Protein AF-A0A496T6S3-F1 (afdb_monomer)

Structure (mmCIF, N/CA/C/O backbone):
data_AF-A0A496T6S3-F1
#
_entry.id   AF-A0A496T6S3-F1
#
loop_
_atom_site.group_PDB
_atom_site.id
_atom_site.type_symbol
_atom_site.label_atom_id
_atom_site.label_alt_id
_atom_site.label_comp_id
_atom_site.label_asym_id
_atom_site.label_entity_id
_atom_site.label_seq_id
_atom_site.pdbx_PDB_ins_code
_atom_site.Cartn_x
_atom_site.Cartn_y
_atom_site.Cartn_z
_atom_site.occupancy
_atom_site.B_iso_or_equiv
_atom_site.auth_seq_id
_atom_site.auth_comp_id
_atom_site.auth_asym_id
_atom_site.auth_atom_id
_atom_site.pdbx_PDB_model_num
ATOM 1 N N . MET A 1 1 ? -21.675 1.010 16.141 1.00 49.53 1 MET A N 1
ATOM 2 C CA . MET A 1 1 ? -20.343 0.399 16.342 1.00 49.53 1 MET A CA 1
ATOM 3 C C . MET A 1 1 ? -19.329 1.321 15.691 1.00 49.53 1 MET A C 1
ATOM 5 O O . MET A 1 1 ? -19.562 1.694 14.552 1.00 49.53 1 MET A O 1
ATOM 9 N N . LYS A 1 2 ? -18.287 1.778 16.401 1.00 53.22 2 LYS A N 1
ATOM 10 C CA . LYS A 1 2 ? -17.208 2.546 15.758 1.00 53.22 2 LYS A CA 1
ATOM 11 C C . LYS A 1 2 ? -16.519 1.607 14.774 1.00 53.22 2 LYS A C 1
ATOM 13 O O . LYS A 1 2 ? -15.842 0.674 15.196 1.00 53.22 2 LYS A O 1
ATOM 18 N N . GLU A 1 3 ? -16.747 1.813 13.486 1.00 66.12 3 GLU A N 1
ATOM 19 C CA . GLU A 1 3 ? -15.929 1.191 12.455 1.00 66.12 3 GLU A CA 1
ATOM 20 C C . GLU A 1 3 ? -14.532 1.784 12.620 1.00 66.12 3 GLU A C 1
ATOM 22 O O . GLU A 1 3 ? -14.312 2.963 12.340 1.00 66.12 3 GLU A O 1
ATOM 27 N N . ASN A 1 4 ? -13.608 1.009 13.190 1.00 76.38 4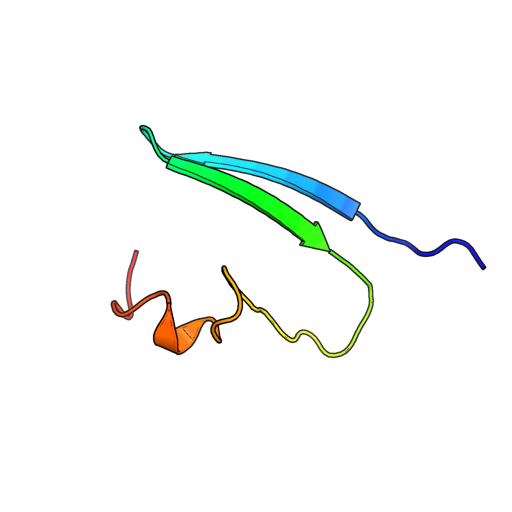 ASN A N 1
ATOM 28 C CA . ASN A 1 4 ? -12.214 1.416 13.348 1.00 76.38 4 ASN A CA 1
ATOM 29 C C . ASN A 1 4 ? -11.530 1.385 11.973 1.00 76.38 4 ASN A C 1
ATOM 31 O O . ASN A 1 4 ? -10.667 0.554 11.709 1.00 76.38 4 ASN A O 1
ATOM 35 N N . THR A 1 5 ? -11.965 2.265 11.076 1.00 82.50 5 THR A N 1
ATOM 36 C CA . THR A 1 5 ? -11.366 2.467 9.766 1.00 82.50 5 THR A CA 1
ATOM 37 C C . THR A 1 5 ? -10.292 3.532 9.909 1.00 82.50 5 THR A C 1
ATOM 39 O O . THR A 1 5 ? -10.582 4.710 10.120 1.00 82.50 5 THR A O 1
ATOM 42 N N . TYR A 1 6 ? -9.036 3.119 9.816 1.00 88.31 6 TYR A N 1
ATOM 43 C CA . TYR A 1 6 ? -7.897 4.022 9.832 1.00 88.31 6 TYR A CA 1
ATOM 44 C C . TYR A 1 6 ? -7.583 4.453 8.404 1.00 88.31 6 TYR A C 1
ATOM 46 O O . TYR A 1 6 ? -7.415 3.624 7.510 1.00 88.31 6 TYR A O 1
ATOM 54 N N . TYR A 1 7 ? -7.496 5.762 8.197 1.00 91.75 7 TYR A N 1
ATOM 55 C CA . TYR A 1 7 ? -7.089 6.348 6.929 1.00 91.75 7 TYR A CA 1
ATOM 56 C C . TYR A 1 7 ? -5.644 6.831 7.023 1.00 91.75 7 TYR A C 1
ATOM 58 O O . TYR A 1 7 ? -5.284 7.564 7.944 1.00 91.75 7 TYR A O 1
ATOM 66 N N . ALA A 1 8 ? -4.823 6.440 6.053 1.00 93.06 8 ALA A N 1
ATOM 67 C CA . ALA A 1 8 ? -3.436 6.864 5.953 1.00 93.06 8 ALA A CA 1
ATOM 68 C C . ALA A 1 8 ? -3.059 7.164 4.500 1.00 93.06 8 ALA A C 1
ATOM 70 O O . ALA A 1 8 ? -3.658 6.664 3.548 1.00 93.06 8 ALA A O 1
ATOM 71 N N . THR A 1 9 ? -2.038 7.996 4.313 1.00 94.62 9 THR A N 1
ATOM 72 C CA . THR A 1 9 ? -1.453 8.271 2.996 1.00 94.62 9 THR A CA 1
ATOM 73 C C . THR A 1 9 ? 0.042 7.985 3.047 1.0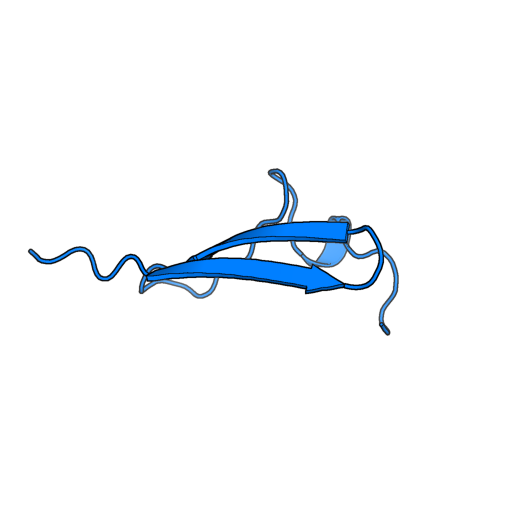0 94.62 9 THR A C 1
ATOM 75 O O . THR A 1 9 ? 0.748 8.554 3.874 1.00 94.62 9 THR A O 1
ATOM 78 N N . GLY A 1 10 ? 0.529 7.114 2.165 1.00 93.88 10 GLY A N 1
ATOM 79 C CA . GLY A 1 10 ? 1.949 6.816 1.984 1.00 93.88 10 GLY A CA 1
ATOM 80 C C . GLY A 1 10 ? 2.527 7.553 0.777 1.00 93.88 10 GLY A C 1
ATOM 81 O O . GLY A 1 10 ? 1.839 7.737 -0.229 1.00 93.88 10 GLY A O 1
ATOM 82 N N . ARG A 1 11 ? 3.791 7.980 0.860 1.00 95.62 11 ARG A N 1
ATOM 83 C CA . ARG A 1 11 ? 4.513 8.649 -0.237 1.00 95.62 11 ARG A CA 1
ATOM 84 C C . ARG A 1 11 ? 5.936 8.093 -0.349 1.00 95.62 11 ARG A C 1
ATOM 86 O O . ARG A 1 11 ? 6.618 7.979 0.665 1.00 95.62 11 ARG A O 1
ATOM 93 N N . ARG A 1 12 ? 6.395 7.756 -1.561 1.00 94.75 12 ARG A N 1
ATOM 94 C CA . ARG A 1 12 ? 7.787 7.350 -1.856 1.00 94.75 12 ARG A CA 1
ATOM 95 C C . ARG A 1 12 ? 8.194 7.888 -3.226 1.00 94.75 12 ARG A C 1
ATOM 97 O O . ARG A 1 12 ? 7.603 7.492 -4.226 1.00 94.75 12 ARG A O 1
ATOM 104 N N . LYS A 1 13 ? 9.243 8.718 -3.284 1.00 93.88 13 LYS A N 1
ATOM 105 C CA . LYS A 1 13 ? 9.638 9.449 -4.506 1.00 93.88 13 LYS A CA 1
ATOM 106 C C . LYS A 1 13 ? 8.428 10.229 -5.053 1.00 93.88 13 LYS A C 1
ATOM 108 O O . LYS A 1 13 ? 7.843 11.013 -4.316 1.00 93.88 13 LYS A O 1
ATOM 113 N N . GLU A 1 14 ? 8.026 9.963 -6.290 1.00 95.62 14 GLU A N 1
ATOM 114 C CA . GLU A 1 14 ? 6.853 10.554 -6.946 1.00 95.62 14 GLU A CA 1
ATOM 115 C C . GLU A 1 14 ? 5.561 9.747 -6.710 1.00 95.62 14 GLU A C 1
ATOM 117 O O . GLU A 1 14 ? 4.472 10.187 -7.066 1.00 95.62 14 GLU A O 1
ATOM 122 N N . ALA A 1 15 ? 5.654 8.560 -6.098 1.00 92.12 15 ALA A N 1
ATOM 123 C CA . ALA A 1 15 ? 4.512 7.680 -5.885 1.00 92.12 15 ALA A CA 1
ATOM 124 C C . ALA A 1 15 ? 3.725 8.056 -4.619 1.00 92.12 15 ALA A C 1
ATOM 126 O O . ALA A 1 15 ? 4.305 8.273 -3.549 1.00 92.12 15 ALA A O 1
ATOM 127 N N . VAL A 1 16 ? 2.391 8.055 -4.726 1.00 93.75 16 VAL A N 1
ATOM 128 C CA . VAL A 1 16 ? 1.448 8.326 -3.629 1.00 93.75 16 VAL A CA 1
ATOM 129 C C . VAL A 1 16 ? 0.432 7.188 -3.526 1.00 93.75 16 VAL A C 1
ATOM 131 O O . VAL A 1 16 ? -0.143 6.775 -4.529 1.00 93.75 16 VAL A O 1
ATOM 134 N N . ALA A 1 17 ? 0.180 6.706 -2.310 1.00 93.38 17 ALA A N 1
ATOM 135 C CA . ALA A 1 17 ? -0.795 5.660 -2.022 1.00 93.38 17 ALA A CA 1
ATOM 136 C C . ALA A 1 17 ? -1.762 6.111 -0.921 1.00 93.38 17 ALA A C 1
ATOM 138 O O . ALA A 1 17 ? -1.337 6.626 0.111 1.00 93.38 17 ALA A O 1
ATOM 139 N N . ARG A 1 18 ? -3.065 5.892 -1.125 1.00 93.75 18 ARG A N 1
ATOM 140 C CA . ARG A 1 18 ? -4.095 6.061 -0.089 1.00 93.75 18 ARG A CA 1
ATOM 141 C C . ARG A 1 18 ? -4.439 4.693 0.479 1.00 93.75 18 ARG A C 1
ATOM 143 O O . ARG A 1 18 ? -4.724 3.779 -0.289 1.00 93.75 18 ARG A O 1
ATOM 150 N N . VAL A 1 19 ? -4.403 4.568 1.799 1.00 92.69 19 VAL A N 1
ATOM 151 C CA . VAL A 1 19 ? -4.575 3.303 2.510 1.00 92.69 19 VAL A CA 1
ATOM 152 C C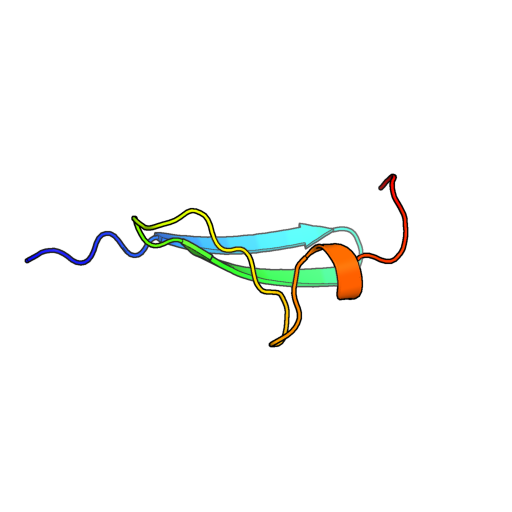 . VAL A 1 19 ? -5.748 3.425 3.466 1.00 92.69 19 VAL A C 1
ATOM 154 O O . VAL A 1 19 ? -5.838 4.375 4.244 1.00 92.69 19 VAL A O 1
ATOM 157 N N . TRP A 1 20 ? -6.623 2.432 3.401 1.00 90.94 20 TRP A N 1
ATOM 158 C CA . TRP A 1 20 ? -7.726 2.237 4.326 1.00 90.94 20 TRP A CA 1
ATOM 159 C C . TRP A 1 20 ? -7.458 0.941 5.079 1.00 90.94 20 TRP A C 1
ATOM 161 O O . TRP A 1 20 ? -7.282 -0.105 4.459 1.00 90.94 20 TRP A O 1
ATOM 171 N N . LEU A 1 21 ? -7.380 1.017 6.402 1.00 88.62 21 LEU A N 1
ATOM 172 C CA . LEU A 1 21 ? -7.159 -0.134 7.263 1.00 88.62 21 LEU A CA 1
ATOM 173 C C . LEU A 1 21 ? -8.402 -0.352 8.113 1.00 88.62 21 LEU A C 1
ATOM 175 O O . LEU A 1 21 ? -8.775 0.504 8.909 1.00 88.62 21 LEU A O 1
ATOM 179 N N . THR A 1 22 ? -9.012 -1.516 7.961 1.00 89.25 22 THR A N 1
ATOM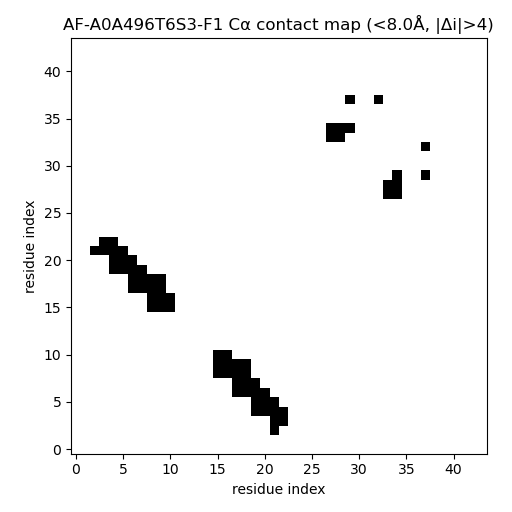 180 C CA . THR A 1 22 ? -10.157 -1.958 8.755 1.00 89.25 22 THR A CA 1
ATOM 181 C C . THR A 1 22 ? -9.783 -3.226 9.519 1.00 89.25 22 THR A C 1
ATOM 183 O O . THR A 1 22 ? -9.088 -4.077 8.954 1.00 89.25 22 THR A O 1
ATOM 186 N N . PRO A 1 23 ? -10.237 -3.410 10.771 1.00 86.62 23 PRO A N 1
ATOM 187 C CA . PRO A 1 23 ? -10.067 -4.675 11.478 1.00 86.62 23 PRO A CA 1
ATOM 188 C C . PRO A 1 23 ? -10.789 -5.791 10.710 1.00 86.62 23 PRO A C 1
ATOM 190 O O . PRO A 1 23 ? -11.971 -5.666 10.396 1.00 86.62 23 PRO A O 1
ATOM 193 N N . GLY A 1 24 ? -10.081 -6.870 10.376 1.00 86.06 24 GLY A N 1
ATOM 194 C CA . GLY A 1 24 ? -10.6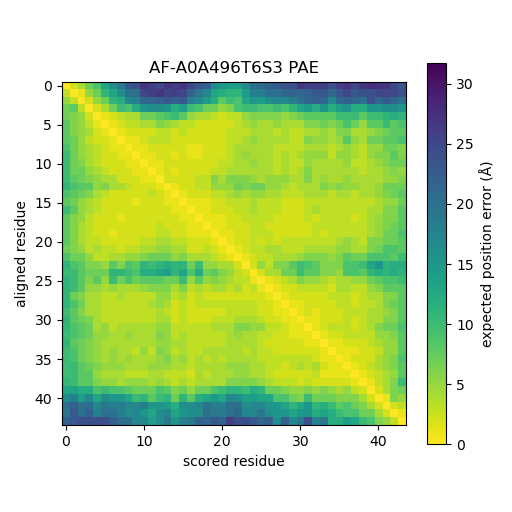20 -7.942 9.539 1.00 86.06 24 GLY A CA 1
ATOM 195 C C . GLY A 1 24 ? -9.617 -9.064 9.272 1.00 86.06 24 GLY A C 1
ATOM 196 O O . GLY A 1 24 ? -8.637 -9.225 9.992 1.00 86.06 24 GLY A O 1
ATOM 197 N N . THR A 1 25 ? -9.859 -9.831 8.209 1.00 82.88 25 THR A N 1
ATOM 198 C CA . THR A 1 25 ? -9.142 -11.068 7.838 1.00 82.88 25 THR A CA 1
ATOM 199 C C . THR A 1 25 ? -7.717 -10.868 7.306 1.00 82.88 25 THR A C 1
ATOM 201 O O . THR A 1 25 ? -7.084 -11.831 6.884 1.00 82.88 25 THR A O 1
ATOM 204 N N . GLY A 1 26 ? -7.199 -9.635 7.296 1.00 84.62 26 GLY A N 1
ATOM 205 C CA . GLY A 1 26 ? -5.854 -9.332 6.794 1.00 84.62 26 GLY A CA 1
ATOM 206 C C . GLY A 1 26 ? -5.717 -9.397 5.269 1.00 84.62 26 GLY A C 1
ATOM 207 O O . GLY A 1 26 ? -4.601 -9.463 4.759 1.00 84.62 26 GLY A O 1
ATOM 208 N N . LYS A 1 27 ? -6.829 -9.378 4.521 1.00 87.19 27 LYS A N 1
ATOM 209 C CA . LYS A 1 27 ? -6.801 -9.315 3.054 1.00 87.19 27 LYS A CA 1
ATOM 210 C C . LYS A 1 27 ? -6.261 -7.955 2.600 1.00 87.19 27 LYS A C 1
ATOM 212 O O . LYS A 1 27 ? -6.825 -6.923 2.955 1.00 87.19 27 LYS A O 1
ATOM 217 N N . ILE A 1 28 ? -5.195 -7.962 1.800 1.00 89.19 28 ILE A N 1
ATOM 218 C CA . ILE A 1 28 ? -4.589 -6.750 1.234 1.00 89.19 28 ILE A CA 1
ATOM 219 C C . ILE A 1 28 ? -4.824 -6.734 -0.275 1.00 89.19 28 ILE A C 1
ATOM 221 O O . ILE A 1 28 ? -4.359 -7.616 -1.001 1.00 89.19 28 ILE A O 1
ATOM 225 N N . GLU A 1 29 ? -5.517 -5.700 -0.738 1.00 90.62 29 GLU A N 1
ATOM 226 C CA . GLU A 1 29 ? -5.771 -5.439 -2.152 1.00 90.62 29 GLU A CA 1
ATOM 227 C C . GLU A 1 29 ? -5.228 -4.062 -2.531 1.00 90.62 29 GLU A C 1
ATOM 229 O O . GLU A 1 29 ? -5.378 -3.089 -1.791 1.00 90.62 29 GLU A O 1
ATOM 234 N N . VAL A 1 30 ? -4.599 -3.972 -3.700 1.00 91.31 30 VAL A N 1
ATOM 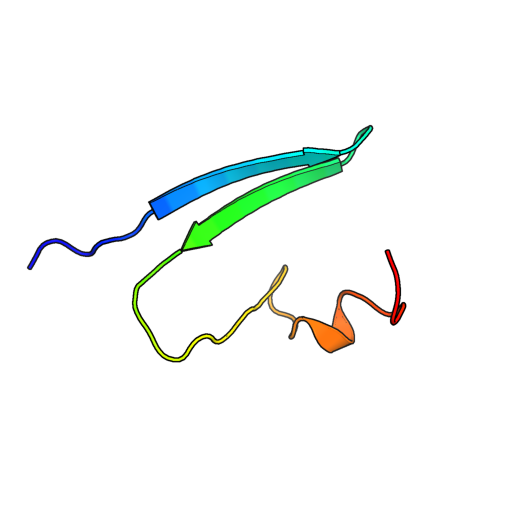235 C CA . VAL A 1 30 ? -4.063 -2.728 -4.256 1.00 91.31 30 VAL A CA 1
ATOM 236 C C . VAL A 1 30 ? -4.671 -2.536 -5.637 1.00 91.31 30 VAL A C 1
ATOM 238 O O . VAL A 1 30 ? -4.483 -3.367 -6.521 1.00 91.31 30 VAL A O 1
ATOM 241 N N . ASN A 1 31 ? -5.427 -1.451 -5.827 1.00 89.88 31 ASN A N 1
ATOM 242 C CA . ASN A 1 31 ? -6.116 -1.143 -7.089 1.00 89.88 31 ASN A CA 1
ATOM 243 C C . ASN A 1 31 ? -6.984 -2.306 -7.625 1.00 89.88 31 ASN A C 1
ATOM 245 O O . ASN A 1 31 ? -7.010 -2.563 -8.826 1.00 89.88 31 ASN A O 1
ATOM 249 N N . GLY A 1 32 ? -7.669 -3.029 -6.729 1.00 89.19 32 GLY A N 1
ATOM 250 C CA . GLY A 1 32 ? -8.527 -4.171 -7.080 1.00 89.19 32 GLY A CA 1
ATOM 251 C C . GLY A 1 32 ? -7.773 -5.465 -7.399 1.00 89.19 32 GLY A C 1
ATOM 252 O O . GLY A 1 32 ? -8.383 -6.424 -7.864 1.00 89.19 32 GLY A O 1
ATOM 253 N N . LYS A 1 33 ? -6.457 -5.503 -7.160 1.00 90.69 33 LYS A N 1
ATOM 254 C CA . LYS A 1 33 ? -5.611 -6.680 -7.368 1.00 90.69 33 LYS A CA 1
ATOM 255 C C . LYS A 1 33 ? -5.040 -7.199 -6.048 1.00 90.69 33 LYS A C 1
ATOM 257 O O . LYS A 1 33 ? -4.732 -6.387 -5.170 1.00 90.69 33 LYS A O 1
ATOM 262 N N . PRO A 1 34 ? -4.835 -8.518 -5.894 1.00 91.12 34 PRO A N 1
ATOM 263 C CA . PRO A 1 34 ? -4.113 -9.070 -4.753 1.00 91.12 34 PRO A CA 1
ATOM 264 C C . PRO A 1 34 ? -2.682 -8.525 -4.680 1.00 91.12 34 PRO A C 1
ATOM 266 O O . PRO A 1 34 ? -2.052 -8.286 -5.712 1.00 91.12 34 PRO A O 1
ATOM 269 N N . LEU A 1 35 ? -2.148 -8.391 -3.461 1.00 87.38 35 LEU A N 1
ATOM 270 C CA . LEU A 1 35 ? -0.792 -7.886 -3.203 1.00 87.38 35 LEU A CA 1
ATOM 271 C C . LEU A 1 35 ? 0.274 -8.502 -4.131 1.00 87.38 35 LEU A C 1
ATOM 273 O O . LEU A 1 35 ? 1.058 -7.768 -4.730 1.00 87.38 35 LEU A O 1
ATOM 277 N N . LEU A 1 36 ? 0.262 -9.831 -4.275 1.00 86.50 36 LEU A N 1
ATOM 278 C CA . LEU A 1 36 ? 1.237 -10.590 -5.068 1.00 86.50 36 LEU A CA 1
ATOM 279 C C . LEU A 1 36 ? 1.116 -10.352 -6.582 1.00 86.50 36 LEU A C 1
ATOM 281 O O . LEU A 1 36 ? 2.105 -10.436 -7.300 1.00 86.50 36 LEU A O 1
ATOM 285 N N . GLU A 1 37 ? -0.082 -10.045 -7.085 1.00 88.31 37 GLU A N 1
ATOM 286 C CA . GLU A 1 37 ? -0.271 -9.743 -8.510 1.00 88.31 37 GLU A CA 1
ATOM 287 C C . GLU A 1 37 ? 0.156 -8.304 -8.831 1.00 88.31 37 GLU A C 1
ATOM 289 O O . GLU A 1 37 ? 0.697 -8.020 -9.903 1.00 88.31 37 GLU A O 1
ATOM 294 N N . TYR A 1 38 ? -0.091 -7.381 -7.896 1.00 88.56 38 TYR A N 1
ATOM 295 C CA . TYR A 1 38 ? 0.255 -5.975 -8.064 1.00 88.56 38 TYR A CA 1
ATOM 296 C C . TYR A 1 38 ? 1.769 -5.747 -7.953 1.00 88.56 38 TYR A C 1
ATOM 298 O O . TYR A 1 38 ? 2.374 -5.112 -8.822 1.00 88.56 38 TYR A O 1
ATOM 306 N N . PHE A 1 39 ? 2.402 -6.295 -6.914 1.00 87.25 39 PHE A N 1
ATOM 307 C CA . PHE A 1 39 ? 3.845 -6.211 -6.715 1.00 87.25 39 PHE A CA 1
ATOM 308 C C . PHE A 1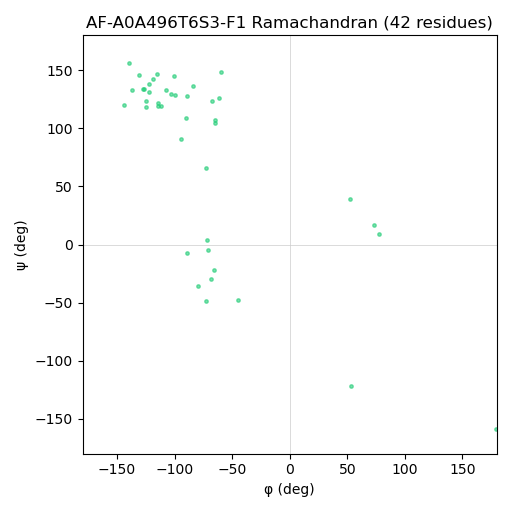 39 ? 4.535 -7.443 -7.296 1.00 87.25 39 PHE A C 1
ATOM 310 O O . PHE A 1 39 ? 4.754 -8.439 -6.623 1.00 87.25 39 PHE A O 1
ATOM 317 N N . LYS A 1 40 ? 4.922 -7.344 -8.571 1.00 82.94 40 LYS A N 1
ATOM 318 C CA . LYS A 1 40 ? 5.561 -8.438 -9.326 1.00 82.94 40 LYS A CA 1
ATOM 319 C C . LYS A 1 40 ? 6.998 -8.774 -8.901 1.00 82.94 40 LYS A C 1
ATOM 321 O O . LYS A 1 40 ? 7.601 -9.671 -9.479 1.00 82.94 40 LYS A O 1
ATOM 326 N N . ARG A 1 41 ? 7.588 -8.013 -7.978 1.00 81.62 41 ARG A N 1
ATOM 327 C CA . ARG A 1 41 ? 8.937 -8.259 -7.454 1.00 81.62 41 ARG A CA 1
ATOM 328 C C . ARG A 1 41 ? 8.809 -8.777 -6.033 1.00 81.62 41 ARG A C 1
ATOM 330 O O . ARG A 1 41 ? 8.097 -8.174 -5.238 1.00 81.62 41 ARG A O 1
ATOM 337 N N . GLU A 1 42 ? 9.536 -9.846 -5.725 1.00 69.25 42 GLU A N 1
ATOM 338 C CA . GLU A 1 42 ? 9.600 -10.408 -4.370 1.00 69.25 42 GL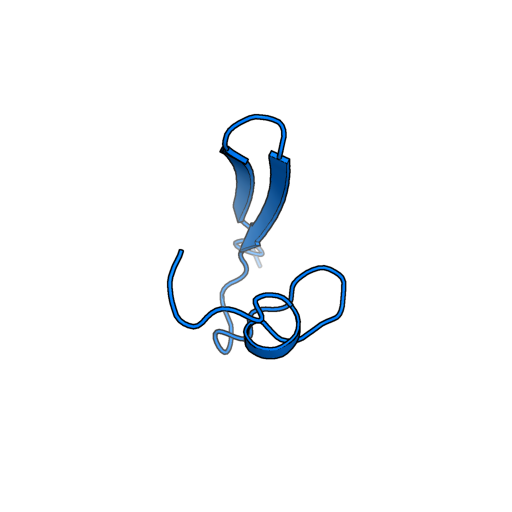U A CA 1
ATOM 339 C C . GLU A 1 42 ? 10.276 -9.451 -3.374 1.00 69.25 42 GLU A C 1
ATOM 341 O O . GLU A 1 42 ? 10.034 -9.541 -2.173 1.00 69.25 42 GLU A O 1
ATOM 346 N N . THR A 1 43 ? 11.086 -8.500 -3.858 1.00 66.94 43 THR A N 1
ATOM 347 C CA . THR A 1 43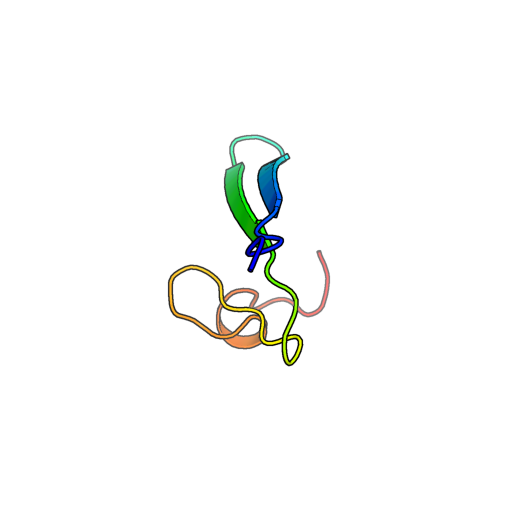 ? 11.801 -7.516 -3.033 1.00 66.94 43 THR A CA 1
ATOM 348 C C . THR A 1 43 ? 11.626 -6.076 -3.544 1.00 66.94 43 THR A C 1
ATOM 350 O O . THR A 1 43 ? 11.486 -5.827 -4.748 1.00 66.94 43 THR A O 1
ATOM 353 N N . LEU A 1 44 ? 11.586 -5.126 -2.597 1.00 60.31 44 LEU A N 1
ATOM 354 C CA . LEU A 1 44 ? 11.300 -3.686 -2.763 1.00 60.31 44 LEU A CA 1
ATOM 355 C C . LEU A 1 44 ? 12.541 -2.789 -2.665 1.00 60.31 44 LEU A C 1
ATOM 357 O O . LEU A 1 44 ? 13.474 -3.167 -1.929 1.00 60.31 44 LEU A O 1
#

Solvent-accessible surface area (backbone atoms only — not comparable to full-atom values): 3128 Å² total; per-residue (Å²): 129,86,76,67,64,46,77,50,74,49,77,57,95,92,48,75,46,83,45,78,46,62,88,72,94,77,83,60,68,52,97,90,30,50,52,70,74,64,49,80,55,98,72,132

Radius of gyration: 12.54 Å; Cα contacts (8 Å, |Δi|>4): 34; chains: 1; bounding box: 32×22×26 Å

Nearest PDB structures (foldseek):
  5lnl-assembly3_H  TM=4.223E-01  e=7.917E+00  Haemophilus influenzae
  7drt-assembly1_A  TM=4.130E-01  e=7.409E+00  Homo sapiens
  6v92-assembly1_L  TM=4.561E-01  e=9.659E+00  Saccharomyces cerevisiae S288C

Foldseek 3Di:
DPFPWDWDWDDDDPDIDTDTDTPDDPFDDDPNHGPCVVPVDPPD

Mean predicted aligned error: 6.23 Å

Sequence (44 aa):
MKENTYYATGRRKEAVARVWLTPGTGKIEVNGKPLLEYFKRETL

pLDDT: mean 85.5, std 10.91, range [49.53, 95.62]

Secondary structure (DSSP, 8-state):
-----EEEEEEETTEEEEEEE-SSS---EETTEEHHHH--SS--